Protein AF-A0A5J4QRE0-F1 (afdb_monomer_lite)

pLDDT: mean 80.69, std 10.56, range [45.38, 95.88]

Structure (mmCIF, N/CA/C/O backbone):
data_AF-A0A5J4QRE0-F1
#
_entry.id   AF-A0A5J4QRE0-F1
#
loop_
_atom_site.group_PDB
_atom_site.id
_atom_site.type_symbol
_atom_site.label_atom_id
_atom_site.label_alt_id
_atom_site.label_comp_id
_atom_site.label_asym_id
_atom_site.label_entity_id
_atom_site.label_seq_id
_atom_site.pdbx_PDB_ins_code
_atom_site.Cartn_x
_atom_site.Cartn_y
_atom_site.Cartn_z
_atom_site.occupancy
_atom_site.B_iso_or_equiv
_atom_site.auth_seq_id
_atom_site.auth_comp_id
_atom_site.auth_asym_id
_atom_site.auth_atom_id
_atom_site.pdbx_PDB_model_num
ATOM 1 N N . MET A 1 1 ? 1.421 12.287 34.690 1.00 45.38 1 MET A N 1
ATOM 2 C CA . MET A 1 1 ? 1.458 10.864 34.289 1.00 45.38 1 MET A CA 1
ATOM 3 C C . MET A 1 1 ? 0.173 10.571 33.516 1.00 45.38 1 MET A C 1
ATOM 5 O O . MET A 1 1 ? -0.883 10.521 34.134 1.00 45.38 1 MET A O 1
ATOM 9 N N . LYS A 1 2 ? 0.212 10.528 32.176 1.00 48.16 2 LYS A N 1
ATOM 10 C CA . LYS A 1 2 ? -0.960 10.132 31.371 1.00 48.16 2 LYS A CA 1
ATOM 11 C C . LYS A 1 2 ? -1.106 8.612 31.487 1.00 48.16 2 LYS A C 1
ATOM 13 O O . LYS A 1 2 ? -0.111 7.905 31.390 1.00 48.16 2 LYS A O 1
ATOM 18 N N . LYS A 1 3 ? -2.308 8.125 31.793 1.00 56.41 3 LYS A N 1
ATOM 19 C CA . LYS A 1 3 ? -2.597 6.689 31.874 1.00 56.41 3 LYS A CA 1
ATOM 20 C C . LYS A 1 3 ? -2.793 6.160 30.446 1.00 56.41 3 LYS A C 1
ATOM 22 O O . LYS A 1 3 ? -3.795 6.501 29.831 1.00 56.41 3 LYS A O 1
ATOM 27 N N . ASP A 1 4 ? -1.854 5.356 29.949 1.00 71.62 4 ASP A N 1
ATOM 28 C CA . ASP A 1 4 ? -1.912 4.663 28.645 1.00 71.62 4 ASP A CA 1
ATOM 29 C C . ASP A 1 4 ? -2.711 3.351 28.737 1.00 71.62 4 ASP A C 1
ATOM 31 O O . ASP A 1 4 ? -2.226 2.267 28.422 1.00 71.62 4 ASP A O 1
ATOM 35 N N . TYR A 1 5 ? -3.943 3.414 29.239 1.00 76.56 5 TYR A N 1
ATOM 36 C CA . TYR A 1 5 ? -4.864 2.285 29.129 1.00 76.56 5 TYR A CA 1
ATOM 37 C C . TYR A 1 5 ? -6.303 2.775 29.017 1.00 76.56 5 TYR A C 1
ATOM 39 O O . TYR A 1 5 ? -6.738 3.678 29.735 1.00 76.56 5 TYR A O 1
ATOM 47 N N . THR A 1 6 ? -7.051 2.151 28.120 1.00 76.00 6 THR A N 1
ATOM 48 C CA . THR A 1 6 ? -8.482 2.369 27.915 1.00 76.00 6 THR A CA 1
ATOM 49 C C . THR A 1 6 ? -9.248 1.097 28.260 1.00 76.00 6 THR A C 1
ATOM 51 O O . THR A 1 6 ? -8.726 -0.014 28.183 1.00 76.00 6 THR A O 1
ATOM 54 N N . GLN A 1 7 ? -10.497 1.252 28.703 1.00 84.19 7 GLN A N 1
ATOM 55 C CA . GLN A 1 7 ? -11.378 0.109 28.943 1.00 84.19 7 GLN A CA 1
ATOM 56 C C . GLN A 1 7 ? -11.761 -0.543 27.608 1.00 84.19 7 GLN A C 1
ATOM 58 O O . GLN A 1 7 ? -11.964 0.152 26.619 1.00 84.19 7 GLN A O 1
ATOM 63 N N . ILE A 1 8 ? -11.904 -1.869 27.580 1.00 82.50 8 ILE A N 1
ATOM 64 C CA . ILE A 1 8 ? -12.184 -2.602 26.335 1.00 82.50 8 ILE A CA 1
ATOM 65 C C . ILE A 1 8 ? -13.615 -2.395 25.815 1.00 82.50 8 ILE A C 1
ATOM 67 O O . ILE A 1 8 ? -13.826 -2.297 24.610 1.00 82.50 8 ILE A O 1
ATOM 71 N N . ASN A 1 9 ? -14.600 -2.263 26.709 1.00 82.81 9 ASN A N 1
ATOM 72 C CA . ASN A 1 9 ? -16.011 -2.090 26.341 1.00 82.81 9 ASN A CA 1
ATOM 73 C C . ASN A 1 9 ? -16.277 -0.898 25.395 1.00 82.81 9 ASN A C 1
ATOM 75 O O . ASN A 1 9 ? -16.977 -1.091 24.395 1.00 82.81 9 ASN A O 1
ATOM 79 N N . PRO A 1 10 ? -15.740 0.316 25.643 1.00 85.31 10 PRO A N 1
ATOM 80 C CA . PRO A 1 10 ? -15.916 1.421 24.702 1.00 85.31 10 PRO A CA 1
ATOM 81 C C . PRO A 1 10 ? -15.225 1.170 23.350 1.00 85.31 10 PRO A C 1
ATOM 83 O O . PRO A 1 10 ? -15.798 1.516 22.322 1.00 85.31 10 PRO A O 1
ATOM 86 N N . VAL A 1 11 ? -14.071 0.490 23.325 1.00 86.50 11 VAL A N 1
ATOM 87 C CA . VAL A 1 11 ? -13.329 0.178 22.084 1.00 86.50 11 VAL A CA 1
ATOM 88 C C . VAL A 1 11 ? -14.109 -0.785 21.183 1.00 86.50 11 VAL A C 1
ATOM 90 O O . VAL A 1 11 ? -14.192 -0.577 19.975 1.00 86.50 11 VAL A O 1
ATOM 93 N N . ILE A 1 12 ? -14.733 -1.816 21.763 1.00 87.94 12 ILE A N 1
ATOM 94 C CA . ILE A 1 12 ? -15.569 -2.779 21.022 1.00 87.94 12 ILE A CA 1
ATOM 95 C C . ILE A 1 12 ? -16.756 -2.064 20.359 1.00 87.94 12 ILE A C 1
ATOM 97 O O . ILE A 1 12 ? -17.077 -2.316 19.198 1.00 87.94 12 ILE A O 1
ATOM 101 N N . SER A 1 13 ? -17.395 -1.157 21.100 1.00 86.88 13 SER A N 1
ATOM 102 C CA . SER A 1 13 ? -18.563 -0.409 20.623 1.00 86.88 13 SER A CA 1
ATOM 103 C C . SER A 1 13 ? -18.194 0.522 19.463 1.00 86.88 13 SER A C 1
ATOM 105 O O . SER A 1 13 ? -18.918 0.606 18.472 1.00 86.88 13 SER A O 1
ATOM 107 N N . GLU A 1 14 ? -17.039 1.182 19.558 1.00 87.06 14 GLU A N 1
ATOM 108 C CA . GLU A 1 14 ? -16.500 2.047 18.508 1.00 87.06 14 GLU A CA 1
ATOM 109 C C . GLU A 1 14 ? -16.108 1.257 17.248 1.00 87.06 14 GLU A C 1
ATOM 111 O O . GLU A 1 14 ? -16.468 1.653 16.136 1.00 87.06 14 GLU A O 1
ATOM 116 N N . ALA A 1 15 ? -15.459 0.099 17.410 1.00 84.56 15 ALA A N 1
ATOM 117 C CA . ALA A 1 15 ? -15.105 -0.790 16.304 1.00 84.56 15 ALA A CA 1
ATOM 118 C C . ALA A 1 15 ? -16.344 -1.295 15.547 1.00 84.56 15 ALA A C 1
ATOM 120 O O . ALA A 1 15 ? -16.366 -1.286 14.314 1.00 84.56 15 ALA A O 1
ATOM 121 N N . TYR A 1 16 ? -17.407 -1.671 16.266 1.00 86.56 16 TYR A N 1
ATOM 122 C CA . TYR A 1 16 ? -18.666 -2.091 15.646 1.00 86.56 16 TYR A CA 1
ATOM 123 C C . TYR A 1 16 ? -19.309 -0.960 14.831 1.00 86.56 16 TYR A C 1
ATOM 125 O O . TYR A 1 16 ? -19.806 -1.180 13.724 1.00 86.56 16 TYR A O 1
ATOM 133 N N . LEU A 1 17 ? -19.250 0.273 15.342 1.00 86.56 17 LEU A N 1
ATOM 134 C CA . LEU A 1 17 ? -19.779 1.449 14.655 1.00 86.56 17 LEU A CA 1
ATOM 135 C C . LEU A 1 17 ? -18.969 1.795 13.392 1.00 86.56 17 LEU A C 1
ATOM 137 O O . LEU A 1 17 ? -19.546 2.181 12.373 1.00 86.56 17 LEU A O 1
ATOM 141 N N . LEU A 1 18 ? -17.643 1.626 13.438 1.00 82.38 18 LEU A N 1
ATOM 142 C CA . LEU A 1 18 ? -16.751 1.763 12.281 1.00 82.38 18 LEU A CA 1
ATOM 143 C C . LEU A 1 18 ? -17.057 0.719 11.201 1.00 82.38 18 LEU A C 1
ATOM 145 O O . LEU A 1 18 ? -17.193 1.084 10.034 1.00 82.38 18 LEU A O 1
ATOM 149 N N . MET A 1 19 ? -17.237 -0.547 11.585 1.00 78.62 19 MET A N 1
ATOM 150 C CA . MET A 1 19 ? -17.619 -1.618 10.658 1.00 78.62 19 MET A CA 1
ATOM 151 C C . MET A 1 19 ? -18.961 -1.337 9.980 1.00 78.62 19 MET A C 1
ATOM 153 O O . MET A 1 19 ? -19.080 -1.486 8.765 1.00 78.62 19 MET A O 1
ATOM 157 N N . GLN A 1 20 ? -19.958 -0.873 10.737 1.00 82.81 20 GLN A N 1
ATOM 158 C CA . GLN A 1 20 ? -21.260 -0.509 10.176 1.00 82.81 20 GLN A CA 1
ATOM 159 C C . GLN A 1 20 ? -21.156 0.649 9.177 1.00 82.81 20 GLN A C 1
ATOM 161 O O . GLN A 1 20 ? -21.744 0.588 8.099 1.00 82.81 20 GLN A O 1
ATOM 166 N N . LYS A 1 21 ? -20.372 1.686 9.501 1.00 80.94 21 LYS A N 1
ATOM 167 C CA . LYS A 1 21 ? -20.109 2.804 8.582 1.00 80.94 21 LYS A CA 1
ATOM 168 C C . LYS A 1 21 ? -19.380 2.356 7.319 1.00 80.94 21 LYS A C 1
ATOM 170 O O . LYS A 1 21 ? -19.700 2.860 6.249 1.00 80.94 21 LYS A O 1
ATOM 175 N N . ALA A 1 22 ? -18.421 1.438 7.433 1.00 72.00 22 ALA A N 1
ATOM 176 C CA . ALA A 1 22 ? -17.708 0.883 6.285 1.00 72.00 22 ALA A CA 1
ATOM 177 C C . ALA A 1 22 ? -18.643 0.058 5.385 1.00 72.00 22 ALA A C 1
ATOM 179 O O . ALA A 1 22 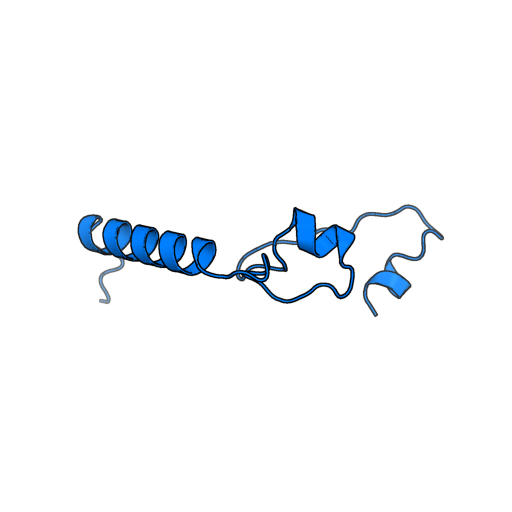? -18.629 0.240 4.174 1.00 72.00 22 ALA A O 1
ATOM 180 N N . ALA A 1 23 ? -19.514 -0.769 5.971 1.00 71.81 23 ALA A N 1
ATOM 181 C CA . ALA A 1 23 ? -20.502 -1.562 5.235 1.00 71.81 23 ALA A CA 1
ATOM 182 C C . ALA A 1 23 ? -21.596 -0.711 4.562 1.00 71.81 23 ALA A C 1
ATOM 184 O O . ALA A 1 23 ? -22.141 -1.108 3.537 1.00 71.81 23 ALA A O 1
ATOM 185 N N . ALA A 1 24 ? -21.920 0.457 5.126 1.00 73.25 24 ALA A N 1
ATOM 186 C CA . ALA A 1 24 ? -22.908 1.378 4.567 1.00 73.25 24 ALA A CA 1
ATOM 187 C C . ALA A 1 24 ? -22.377 2.230 3.397 1.00 73.25 24 ALA A C 1
ATOM 189 O O . ALA A 1 24 ? -23.167 2.907 2.739 1.00 73.25 24 ALA A O 1
ATOM 190 N N . ARG A 1 25 ? -21.063 2.226 3.123 1.00 66.88 25 ARG A N 1
ATOM 191 C CA . ARG A 1 25 ? -20.492 2.915 1.956 1.00 66.88 25 ARG A CA 1
ATOM 192 C C . ARG A 1 25 ? -20.747 2.083 0.699 1.00 66.88 25 ARG A C 1
ATOM 194 O O . ARG A 1 25 ? -20.102 1.065 0.472 1.00 66.88 25 ARG A O 1
ATOM 201 N N . THR A 1 26 ? -21.680 2.544 -0.128 1.00 59.62 26 THR A N 1
ATOM 202 C CA . THR A 1 26 ? -22.066 1.941 -1.419 1.00 59.62 26 THR A CA 1
ATOM 203 C C . THR A 1 26 ? -20.939 1.886 -2.448 1.00 59.62 26 THR A C 1
ATOM 205 O O . THR A 1 26 ? -21.001 1.081 -3.373 1.00 59.62 26 THR A O 1
ATOM 208 N N . ASP A 1 27 ? -19.902 2.700 -2.270 1.00 61.12 27 ASP A N 1
ATOM 209 C CA . ASP A 1 27 ? -18.866 2.925 -3.280 1.00 61.12 27 ASP A CA 1
ATOM 210 C C . ASP A 1 27 ? -17.724 1.894 -3.160 1.00 61.12 27 ASP A C 1
ATOM 212 O O . ASP A 1 27 ? -16.799 1.880 -3.967 1.00 61.12 27 ASP A O 1
ATOM 216 N N . GLY A 1 28 ? -17.771 1.017 -2.145 1.00 61.12 28 GLY A N 1
ATOM 217 C CA . GLY A 1 28 ? -16.780 -0.044 -1.907 1.00 61.12 28 GLY A CA 1
ATOM 218 C C . GLY A 1 28 ? -15.388 0.450 -1.487 1.00 61.12 28 GLY A C 1
ATOM 219 O O . GLY A 1 28 ? -14.518 -0.359 -1.179 1.00 61.12 28 GLY A O 1
ATOM 220 N N . LEU A 1 29 ? -15.188 1.767 -1.443 1.00 60.72 29 LEU A N 1
ATOM 221 C CA . LEU A 1 29 ? -13.948 2.445 -1.087 1.00 60.72 29 LEU A CA 1
ATOM 222 C C . LEU A 1 29 ? -14.049 2.993 0.344 1.00 60.72 29 LEU A C 1
ATOM 224 O O . LEU A 1 29 ? -14.790 3.941 0.629 1.00 60.72 29 LEU A O 1
ATOM 228 N N . SER A 1 30 ? -13.317 2.389 1.284 1.00 68.88 30 SER A N 1
ATOM 229 C CA . SER A 1 30 ? -13.175 2.943 2.638 1.00 68.88 30 SER A CA 1
ATOM 230 C C . SER A 1 30 ? -11.944 3.844 2.780 1.00 68.88 30 SER A C 1
ATOM 232 O O . SER A 1 30 ? -11.953 4.720 3.650 1.00 68.88 30 SER A O 1
ATOM 234 N N . GLY A 1 31 ? -10.941 3.658 1.914 1.00 69.88 31 GLY A N 1
ATOM 235 C CA . GLY A 1 31 ? -9.650 4.352 1.921 1.00 69.88 31 GLY A CA 1
ATOM 236 C C . GLY A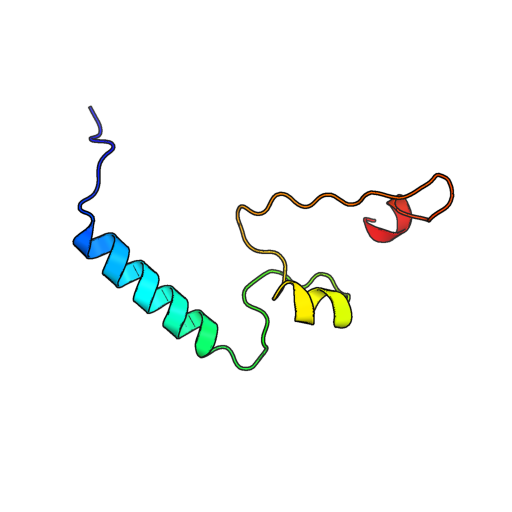 1 31 ? -9.448 5.327 0.757 1.00 69.88 31 GLY A C 1
ATOM 237 O O . GLY A 1 31 ? -10.388 5.647 0.032 1.00 69.88 31 GLY A O 1
ATOM 238 N N . LEU A 1 32 ? -8.213 5.811 0.587 1.00 77.62 32 LEU A N 1
ATOM 239 C CA . LEU A 1 32 ? -7.830 6.681 -0.533 1.00 77.62 32 LEU A CA 1
ATOM 240 C C . LEU A 1 32 ? -7.776 5.872 -1.837 1.00 77.62 32 LEU A C 1
ATOM 242 O O . LEU A 1 32 ? -7.171 4.804 -1.870 1.00 77.62 32 LEU A O 1
ATOM 246 N N . GLU A 1 33 ? -8.374 6.383 -2.910 1.00 78.69 33 GLU A N 1
ATOM 247 C CA . GLU A 1 33 ? -8.337 5.728 -4.221 1.00 78.69 33 GLU A CA 1
ATOM 248 C C . GLU A 1 33 ? -6.898 5.627 -4.752 1.00 78.69 33 GLU A C 1
ATOM 250 O O . GLU A 1 33 ? -6.124 6.585 -4.692 1.00 78.69 33 GLU A O 1
ATOM 255 N N . SER A 1 34 ? -6.530 4.460 -5.283 1.00 79.62 34 SER A N 1
ATOM 256 C CA . SER A 1 34 ? -5.232 4.230 -5.929 1.00 79.62 34 SER A CA 1
ATOM 257 C C . SER A 1 34 ? -5.191 4.717 -7.379 1.00 79.62 34 SER A C 1
ATOM 259 O O . SER A 1 34 ? -4.118 4.745 -7.980 1.00 79.62 34 SER A O 1
ATOM 261 N N . GLY A 1 35 ? -6.346 5.071 -7.955 1.00 82.06 35 GLY A N 1
ATOM 262 C CA . GLY A 1 35 ? -6.495 5.423 -9.371 1.00 82.06 35 GLY A CA 1
ATOM 263 C C . GLY A 1 35 ? -6.600 4.206 -10.297 1.00 82.06 35 GLY A C 1
ATOM 264 O O . GLY A 1 35 ? -6.811 4.358 -11.501 1.00 82.06 35 GLY A O 1
ATOM 265 N N . PHE A 1 36 ? -6.510 2.991 -9.747 1.00 84.06 36 PHE A N 1
ATOM 266 C CA . PHE A 1 36 ? -6.686 1.737 -10.472 1.00 84.06 36 PHE A CA 1
ATOM 267 C C . PHE A 1 36 ? -7.926 1.010 -9.949 1.00 84.06 36 PHE A C 1
ATOM 269 O O . PHE A 1 36 ? -7.862 0.314 -8.939 1.00 84.06 36 PHE A O 1
ATOM 276 N N . THR A 1 37 ? -9.040 1.072 -10.685 1.00 84.69 37 THR A N 1
ATOM 277 C CA . THR A 1 37 ? -10.333 0.487 -10.265 1.00 84.69 37 THR A CA 1
ATOM 278 C C . THR A 1 37 ? -10.233 -0.989 -9.864 1.00 84.69 37 THR A C 1
ATOM 280 O O . THR A 1 37 ? -10.898 -1.440 -8.935 1.00 84.69 37 THR A O 1
ATOM 283 N N . ALA A 1 38 ? -9.392 -1.763 -10.557 1.00 84.88 38 ALA A N 1
ATOM 284 C CA . ALA A 1 38 ? -9.180 -3.171 -10.237 1.00 84.88 38 ALA A CA 1
ATOM 285 C C . ALA A 1 38 ? -8.433 -3.371 -8.908 1.00 84.88 38 ALA A C 1
ATOM 287 O O . ALA A 1 38 ? -8.747 -4.307 -8.178 1.00 84.88 38 ALA A O 1
ATOM 288 N N . LEU A 1 39 ? -7.470 -2.498 -8.596 1.00 84.56 39 LEU A N 1
ATOM 289 C CA . LEU A 1 39 ? -6.725 -2.532 -7.340 1.00 84.56 39 LEU A CA 1
ATOM 290 C C . LEU A 1 39 ? -7.619 -2.072 -6.187 1.00 84.56 39 LEU A C 1
ATOM 292 O O . LEU A 1 39 ? -7.724 -2.772 -5.186 1.00 84.56 39 LEU A O 1
ATOM 296 N N . ASP A 1 40 ? -8.345 -0.975 -6.387 1.00 83.81 40 ASP A N 1
ATOM 297 C CA . ASP A 1 40 ? -9.271 -0.393 -5.414 1.00 83.81 40 ASP A CA 1
ATOM 298 C C . ASP A 1 40 ? -10.395 -1.349 -5.019 1.00 83.81 40 ASP A C 1
ATOM 300 O O . ASP A 1 40 ? -10.781 -1.412 -3.855 1.00 83.81 40 ASP A O 1
ATOM 304 N N . LYS A 1 41 ? -10.876 -2.168 -5.959 1.00 82.38 41 LYS A N 1
ATOM 305 C CA . LYS A 1 41 ? -11.868 -3.211 -5.670 1.00 82.38 41 LYS A CA 1
ATOM 306 C C . LYS A 1 41 ? -11.336 -4.298 -4.730 1.00 82.38 41 LYS A C 1
ATOM 308 O O . LYS A 1 41 ? -12.122 -4.926 -4.026 1.00 82.38 41 LYS A O 1
ATOM 313 N N . ILE A 1 42 ? -10.030 -4.559 -4.752 1.00 83.31 42 ILE A N 1
ATOM 314 C CA . ILE A 1 42 ? -9.393 -5.597 -3.931 1.00 83.31 42 ILE A CA 1
ATOM 315 C C . ILE A 1 42 ? -8.967 -5.018 -2.580 1.00 83.31 42 ILE A C 1
ATOM 317 O O . ILE A 1 42 ? -9.133 -5.676 -1.557 1.00 83.31 42 ILE A O 1
ATOM 321 N N . THR A 1 43 ? -8.420 -3.801 -2.571 1.00 82.38 43 THR A N 1
ATOM 322 C CA . THR A 1 43 ? -7.878 -3.157 -1.366 1.00 82.38 43 THR A CA 1
ATOM 323 C C . THR A 1 43 ? -8.909 -2.328 -0.602 1.00 82.38 43 THR A C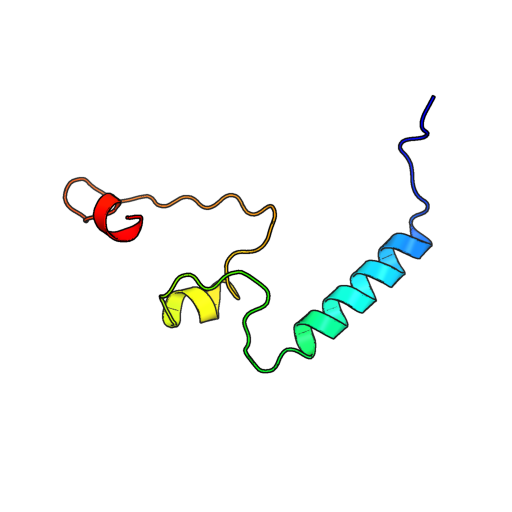 1
ATOM 325 O O . THR A 1 43 ? -8.641 -1.941 0.530 1.00 82.38 43 THR A O 1
ATOM 328 N N . ALA A 1 44 ? -10.081 -2.061 -1.193 1.00 81.81 44 ALA A N 1
ATOM 329 C CA . ALA A 1 44 ? -11.052 -1.074 -0.710 1.00 81.81 44 ALA A CA 1
ATOM 330 C C . ALA A 1 44 ? -10.442 0.338 -0.552 1.00 81.81 44 ALA A C 1
ATOM 332 O O . ALA A 1 44 ? -10.887 1.141 0.279 1.00 81.81 44 ALA A O 1
ATOM 333 N N . GLY A 1 45 ? -9.417 0.636 -1.361 1.00 83.69 45 GLY A N 1
ATOM 334 C CA . GLY A 1 45 ? -8.583 1.833 -1.266 1.00 83.69 45 GLY A CA 1
ATOM 335 C C . GLY A 1 45 ? -7.496 1.722 -0.192 1.00 83.69 45 GLY A C 1
ATOM 336 O O . GLY A 1 45 ? -7.472 0.798 0.620 1.00 83.69 45 GLY A O 1
ATOM 337 N N . TRP A 1 46 ? -6.578 2.682 -0.165 1.00 85.31 46 TRP A N 1
ATOM 338 C CA . TRP A 1 46 ? -5.494 2.731 0.814 1.00 85.31 46 TRP A CA 1
ATOM 339 C C . TRP A 1 46 ? -6.015 3.142 2.191 1.00 85.31 46 TRP A C 1
ATOM 341 O O . TRP A 1 46 ? -6.513 4.261 2.359 1.00 85.31 46 TRP A O 1
ATOM 351 N N . GLN A 1 47 ? -5.901 2.259 3.185 1.00 83.81 47 GLN A N 1
ATOM 352 C CA . GLN A 1 47 ? -6.310 2.578 4.550 1.00 83.81 47 GLN A CA 1
ATOM 353 C C . GLN A 1 47 ? -5.186 3.288 5.302 1.00 83.81 47 GLN A C 1
ATOM 355 O O . GLN A 1 47 ? -3.994 3.060 5.082 1.00 83.81 47 GLN A O 1
ATOM 360 N N . ASN A 1 48 ? -5.570 4.149 6.242 1.00 79.50 48 ASN A N 1
ATOM 361 C CA . ASN A 1 48 ? -4.604 4.708 7.176 1.00 79.50 48 ASN A CA 1
ATOM 362 C C . ASN A 1 48 ? -3.982 3.578 8.007 1.00 79.50 48 ASN A C 1
ATOM 364 O O . ASN A 1 48 ? -4.694 2.687 8.461 1.00 79.50 48 ASN A O 1
ATOM 368 N N . SER A 1 49 ? -2.668 3.667 8.226 1.00 85.50 49 SER A N 1
ATOM 369 C CA . SER A 1 49 ? -1.839 2.674 8.933 1.00 85.50 49 SER A CA 1
ATOM 370 C C . SER A 1 49 ? -1.435 1.421 8.143 1.00 85.50 49 SER A C 1
ATOM 372 O O . SER A 1 49 ? -0.702 0.602 8.698 1.00 85.50 49 SER A O 1
ATOM 374 N N . ASP A 1 50 ? -1.792 1.300 6.861 1.00 85.56 50 ASP A N 1
ATOM 375 C CA . ASP A 1 50 ? -1.263 0.231 6.004 1.00 85.56 50 ASP A CA 1
ATOM 376 C C . ASP A 1 50 ? 0.182 0.514 5.555 1.00 85.56 50 ASP A C 1
ATOM 378 O O . ASP A 1 50 ? 0.530 1.626 5.152 1.00 85.56 50 ASP A O 1
ATOM 382 N N . LEU A 1 51 ? 1.030 -0.521 5.572 1.00 89.38 51 LEU A N 1
ATOM 383 C CA . LEU A 1 51 ? 2.344 -0.505 4.923 1.00 89.38 51 LEU A CA 1
ATOM 384 C C . LEU A 1 51 ? 2.241 -1.177 3.551 1.00 89.38 51 LEU A C 1
ATOM 386 O O . LEU A 1 51 ? 2.081 -2.393 3.451 1.00 89.38 51 LEU A O 1
ATOM 390 N N . ILE A 1 52 ? 2.388 -0.385 2.494 1.00 88.19 52 ILE A N 1
ATOM 391 C CA . ILE A 1 52 ? 2.219 -0.828 1.108 1.00 88.19 52 ILE A CA 1
ATOM 392 C C . ILE A 1 52 ? 3.592 -1.076 0.480 1.00 88.19 52 ILE A C 1
ATOM 394 O O . ILE A 1 52 ? 4.436 -0.181 0.445 1.00 88.19 52 ILE A O 1
ATOM 398 N N . ILE A 1 53 ? 3.814 -2.280 -0.056 1.00 91.19 53 ILE A N 1
ATOM 399 C CA . ILE A 1 53 ? 5.070 -2.658 -0.721 1.00 91.19 53 ILE A CA 1
ATOM 400 C C . ILE A 1 53 ? 4.808 -2.926 -2.204 1.00 91.19 53 ILE A C 1
ATOM 402 O O . ILE A 1 53 ? 4.082 -3.852 -2.557 1.00 91.19 53 ILE A O 1
ATOM 406 N N . ILE A 1 54 ? 5.461 -2.155 -3.078 1.00 89.75 54 ILE A N 1
ATOM 407 C CA . ILE A 1 54 ? 5.415 -2.341 -4.534 1.00 89.75 54 ILE A CA 1
ATOM 408 C C . ILE A 1 54 ? 6.755 -2.920 -4.995 1.00 89.75 54 ILE A C 1
ATOM 410 O O . ILE A 1 54 ? 7.761 -2.213 -5.093 1.00 89.75 54 ILE A O 1
ATOM 414 N N . ALA A 1 55 ? 6.776 -4.222 -5.282 1.00 92.31 55 ALA A N 1
ATOM 415 C CA . ALA A 1 55 ? 7.963 -4.934 -5.747 1.00 92.31 55 ALA A CA 1
ATOM 416 C C . ALA A 1 55 ? 7.840 -5.297 -7.233 1.00 92.31 55 ALA A C 1
ATOM 418 O O . ALA A 1 55 ? 6.839 -5.858 -7.669 1.00 92.31 55 ALA A O 1
ATOM 419 N N . ALA A 1 56 ? 8.882 -5.006 -8.015 1.00 94.44 56 ALA A N 1
ATOM 420 C CA . ALA A 1 56 ? 8.951 -5.375 -9.426 1.00 94.44 56 ALA A CA 1
ATOM 421 C C . ALA A 1 56 ? 10.404 -5.604 -9.874 1.00 94.44 56 ALA A C 1
ATOM 423 O O . ALA A 1 56 ? 11.348 -5.110 -9.254 1.00 94.44 56 ALA A O 1
ATOM 424 N N . ARG A 1 57 ? 10.588 -6.340 -10.977 1.00 95.88 57 ARG A N 1
ATOM 425 C CA . ARG A 1 57 ? 11.898 -6.561 -11.619 1.00 95.88 57 ARG A CA 1
ATOM 426 C C . ARG A 1 57 ? 12.419 -5.275 -12.297 1.00 95.88 57 ARG A C 1
ATOM 428 O O . ARG A 1 57 ? 11.621 -4.374 -12.577 1.00 95.88 57 ARG A O 1
ATOM 435 N N . PRO A 1 58 ? 13.731 -5.173 -12.604 1.00 92.94 58 PRO A N 1
ATOM 436 C CA . PRO A 1 58 ? 14.254 -4.076 -13.419 1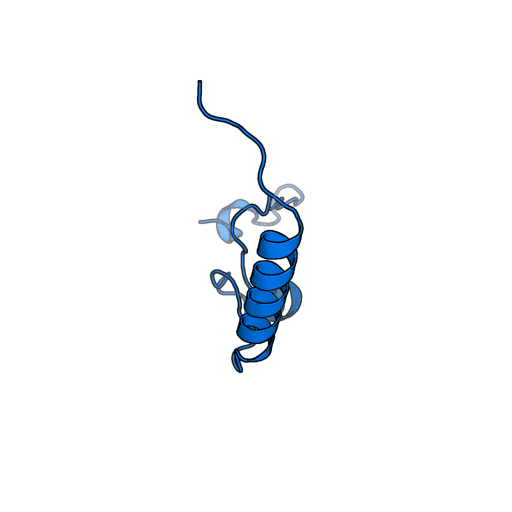.00 92.94 58 PRO A CA 1
ATOM 437 C C . PRO A 1 58 ? 13.488 -3.949 -14.744 1.00 92.94 58 PRO A C 1
ATOM 439 O O . PRO A 1 58 ? 13.089 -4.958 -15.317 1.00 92.94 58 PRO A O 1
ATOM 442 N N . ALA A 1 59 ? 13.279 -2.711 -15.201 1.00 91.75 59 ALA A N 1
ATOM 443 C CA . ALA A 1 59 ? 12.510 -2.347 -16.400 1.00 91.75 59 ALA A CA 1
ATOM 444 C C . ALA A 1 59 ? 10.978 -2.578 -16.364 1.00 91.75 59 ALA A C 1
ATOM 446 O O . ALA A 1 59 ? 10.305 -2.221 -17.321 1.00 91.75 59 ALA A O 1
ATOM 447 N N . MET A 1 60 ? 10.389 -3.054 -15.257 1.00 93.69 60 MET A N 1
ATOM 448 C CA . MET A 1 60 ? 8.925 -3.241 -15.131 1.00 93.69 60 MET A CA 1
ATOM 449 C C . MET A 1 60 ? 8.129 -1.954 -14.831 1.00 93.69 60 MET A C 1
ATOM 451 O O . MET A 1 60 ? 6.937 -2.014 -14.558 1.00 93.69 60 MET A O 1
ATOM 455 N N . GLY A 1 61 ? 8.774 -0.783 -14.810 1.00 87.94 61 GLY A N 1
ATOM 456 C CA . GLY A 1 61 ? 8.061 0.491 -14.657 1.00 87.94 61 GLY A CA 1
ATOM 457 C C . GLY A 1 61 ? 7.553 0.824 -13.247 1.00 87.94 61 GLY A C 1
ATOM 458 O O . GLY A 1 61 ? 6.757 1.742 -13.115 1.00 87.94 61 GLY A O 1
ATOM 459 N N . LYS A 1 62 ? 8.040 0.175 -12.173 1.00 92.31 62 LYS A N 1
ATOM 460 C CA . LYS A 1 62 ? 7.603 0.468 -10.783 1.00 92.31 62 LYS A CA 1
ATOM 461 C C . LYS A 1 62 ? 7.656 1.952 -10.389 1.00 92.31 62 LYS A C 1
ATOM 463 O O . LYS A 1 62 ? 6.891 2.384 -9.547 1.00 92.31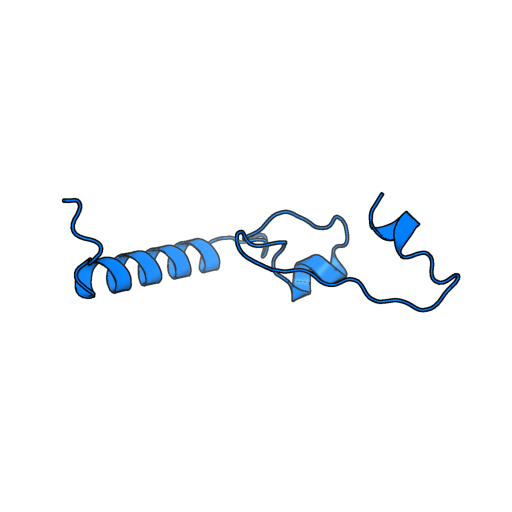 62 LYS A O 1
ATOM 46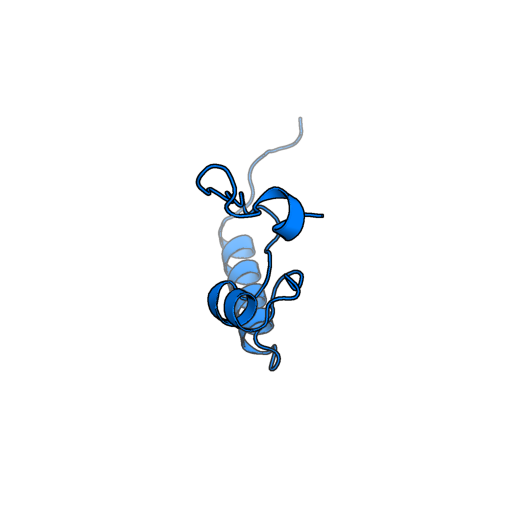8 N N . THR A 1 63 ? 8.580 2.718 -10.969 1.00 87.06 63 THR A N 1
ATOM 469 C CA . THR A 1 63 ? 8.714 4.153 -10.694 1.00 87.06 63 THR A CA 1
ATOM 470 C C . THR A 1 63 ? 7.621 4.947 -11.408 1.00 87.06 63 THR A C 1
ATOM 472 O O . THR A 1 63 ? 7.065 5.855 -10.814 1.00 87.06 63 THR A O 1
ATOM 475 N N . ALA A 1 64 ? 7.273 4.564 -12.639 1.00 89.88 64 ALA A N 1
ATOM 476 C CA . ALA A 1 64 ? 6.181 5.170 -13.401 1.00 89.88 64 ALA A CA 1
ATOM 477 C C . ALA A 1 64 ? 4.790 4.808 -12.850 1.00 89.88 64 ALA A C 1
ATOM 479 O O . ALA A 1 64 ? 3.824 5.476 -13.168 1.00 89.88 64 ALA A O 1
ATOM 480 N N . LEU A 1 65 ? 4.682 3.742 -12.048 1.00 86.06 65 LEU A N 1
ATOM 481 C CA . LEU A 1 65 ? 3.447 3.388 -11.342 1.00 86.06 65 LEU A CA 1
ATOM 482 C C . LEU A 1 65 ? 3.200 4.267 -10.101 1.00 86.06 65 LEU A C 1
ATOM 484 O O . LEU A 1 65 ? 2.066 4.377 -9.654 1.00 86.06 65 LEU A O 1
ATOM 488 N N . VAL A 1 66 ? 4.260 4.828 -9.510 1.00 86.00 66 VAL A N 1
ATOM 489 C CA . VAL A 1 66 ? 4.205 5.555 -8.227 1.00 86.00 66 VAL A CA 1
ATOM 490 C C . VAL A 1 66 ? 4.237 7.078 -8.411 1.00 86.00 66 VAL A C 1
ATOM 492 O O . VAL A 1 66 ? 3.770 7.793 -7.529 1.00 86.00 66 VAL A O 1
ATOM 495 N N . LEU A 1 67 ? 4.813 7.565 -9.516 1.00 78.88 67 LEU A N 1
ATOM 496 C CA . LEU A 1 67 ? 4.880 8.985 -9.887 1.00 78.88 67 LEU A CA 1
ATOM 497 C C . LEU A 1 67 ? 3.725 9.364 -10.811 1.00 78.88 67 LEU A C 1
ATOM 499 O O . LEU A 1 67 ? 3.209 10.488 -10.636 1.00 78.88 67 LEU A O 1
#

Foldseek 3Di:
DDDPDDDVVVVVVVVVVVVVVCVPPPVLAPEADLVDPVVCNVCSYDDPPDDDDDDDDPPPCSVVSVD

Radius of gyration: 17.53 Å; chains: 1; bounding box: 37×17×51 Å

Sequence (67 aa):
MKKDYTQINPVISEAYLLMQKAAARTDGLSGLESGFTALDKITAGWQNSDLIIIAARPAMGKTALVL

Organism: NCBI:txid433724

InterPro domains:
  IPR007694 DNA helicase, DnaB-like, C-terminal [PF03796] (31-67)
  IPR007694 DNA helicase, DnaB-like, C-terminal [PS51199] (25-67)
  IPR027417 P-loop containing nucleoside triphosphate hydrolase [G3DSA:3.40.50.300] (9-67)
  IPR027417 P-loop containing nucleoside triphosphate hydrolase [SSF52540] (18-67)

Secondary structure (DSSP, 8-state):
-------HHHHHHHHHHHHHHHHT-TTS-SSB--S-HHHHHHHSSBPTT--------TTS-TTTTT-